Protein AF-F9Q1Y2-F1 (afdb_monomer)

Secondary structure (DSSP, 8-state):
-HHHHHTT-------SSSSTTSSSTTHHHHHHHHHTT----------HHHHHHHHTTS--SS-----SPPSSHHHHHHHHHHHHHHHHTTS-TT------------

Structure (mmCIF, N/CA/C/O backbone):
data_AF-F9Q1Y2-F1
#
_entry.id   AF-F9Q1Y2-F1
#
loop_
_atom_site.group_PDB
_atom_site.id
_atom_site.type_symbol
_atom_site.label_atom_id
_atom_site.label_alt_id
_atom_site.label_comp_id
_atom_site.label_asym_id
_atom_site.label_entity_id
_atom_site.label_seq_id
_atom_site.pdbx_PDB_ins_code
_atom_site.Cartn_x
_atom_site.Cartn_y
_atom_site.Cartn_z
_atom_site.occupancy
_atom_site.B_iso_or_equiv
_atom_site.auth_seq_id
_atom_site.auth_comp_id
_atom_site.auth_asym_id
_atom_site.auth_atom_id
_atom_site.pdbx_PDB_model_num
ATOM 1 N N . MET A 1 1 ? -11.851 16.017 6.663 1.00 85.25 1 MET A N 1
ATOM 2 C CA . MET A 1 1 ? -12.034 14.558 6.833 1.00 85.25 1 MET A CA 1
ATOM 3 C C . MET A 1 1 ? -11.974 14.156 8.302 1.00 85.25 1 MET A C 1
ATOM 5 O O . MET A 1 1 ? -12.949 13.609 8.787 1.00 85.25 1 MET A O 1
ATOM 9 N N . ILE A 1 2 ? -10.910 14.508 9.040 1.00 92.81 2 ILE A N 1
ATOM 10 C CA . ILE A 1 2 ? -10.808 14.242 10.493 1.00 92.81 2 ILE A CA 1
ATOM 11 C C . ILE A 1 2 ? -11.983 14.816 11.298 1.00 92.81 2 ILE A C 1
ATOM 13 O O . ILE A 1 2 ? -12.491 14.153 12.192 1.00 92.81 2 ILE A O 1
ATOM 17 N N . SER A 1 3 ? -12.478 16.007 10.949 1.00 94.62 3 SER A N 1
ATOM 18 C CA . SER A 1 3 ? -13.659 16.606 11.590 1.00 94.62 3 SER A CA 1
ATOM 19 C C . SER A 1 3 ? -14.904 15.710 11.550 1.00 94.62 3 SER A C 1
ATOM 21 O O . SER A 1 3 ? -15.653 15.676 12.517 1.00 94.62 3 SER A O 1
ATOM 23 N N . PHE A 1 4 ? -15.112 14.961 10.463 1.00 94.94 4 PHE A N 1
ATOM 24 C CA . PHE A 1 4 ? -16.235 14.030 10.332 1.00 94.94 4 PHE A CA 1
ATOM 25 C C . PHE A 1 4 ? -16.061 12.808 11.237 1.00 94.94 4 PHE A C 1
ATOM 27 O O . PHE A 1 4 ? -17.008 12.413 11.912 1.00 94.94 4 PHE A O 1
ATOM 34 N N . LEU A 1 5 ? -14.841 12.268 11.319 1.00 94.25 5 LEU A N 1
ATOM 35 C CA . LEU A 1 5 ? -14.517 11.177 12.244 1.00 94.25 5 LEU A CA 1
ATOM 36 C C . LEU A 1 5 ? -14.710 11.615 13.705 1.00 94.25 5 LEU A C 1
ATOM 38 O O . LEU A 1 5 ? -15.326 10.895 14.485 1.00 94.25 5 LEU A O 1
ATOM 42 N N . LYS A 1 6 ? -14.281 12.836 14.059 1.00 93.50 6 LYS A N 1
ATOM 43 C CA . LYS A 1 6 ? -14.512 13.434 15.389 1.00 93.50 6 LYS A CA 1
ATOM 44 C C . LYS A 1 6 ? -15.993 13.674 15.693 1.00 93.50 6 LYS A C 1
ATOM 46 O O . LYS A 1 6 ? -16.394 13.614 16.848 1.00 93.50 6 LYS A O 1
ATOM 51 N N . ALA A 1 7 ? -16.809 13.911 14.669 1.00 95.88 7 ALA A N 1
ATOM 52 C CA . ALA A 1 7 ? -18.262 14.004 14.795 1.00 95.88 7 ALA A CA 1
ATOM 53 C C . ALA A 1 7 ? -18.955 12.626 14.898 1.00 95.88 7 ALA A C 1
ATOM 55 O O . ALA A 1 7 ? -20.182 12.563 14.872 1.00 95.88 7 ALA A O 1
ATOM 56 N N . GLY A 1 8 ? -18.194 11.527 14.995 1.00 93.69 8 GLY A N 1
ATOM 57 C CA . GLY A 1 8 ? -18.714 10.166 15.135 1.00 93.69 8 GLY A CA 1
ATOM 58 C C . GLY A 1 8 ? -19.125 9.502 13.819 1.00 93.69 8 GLY A C 1
ATOM 59 O O . GLY A 1 8 ? -19.753 8.445 13.843 1.00 93.69 8 GLY A O 1
ATOM 60 N N . GLN A 1 9 ? -18.799 10.093 12.665 1.00 96.12 9 GLN A N 1
ATOM 61 C CA . GLN A 1 9 ? -19.101 9.480 11.372 1.00 96.12 9 GLN A CA 1
ATOM 62 C C . GLN A 1 9 ? -18.102 8.370 11.037 1.00 96.12 9 GLN A C 1
ATOM 64 O O . GLN A 1 9 ? -16.905 8.493 11.291 1.00 96.12 9 GLN A O 1
ATOM 69 N N . SER A 1 10 ? -18.585 7.306 10.397 1.00 94.88 10 SER A N 1
ATOM 70 C CA . SER A 1 10 ? -17.736 6.255 9.831 1.00 94.88 10 SER A CA 1
ATOM 71 C C . SER A 1 10 ? -17.351 6.596 8.394 1.00 94.88 10 SER A C 1
ATOM 73 O O . SER A 1 10 ? -18.211 6.930 7.581 1.00 94.88 10 SER A O 1
ATOM 75 N N . ILE A 1 11 ? -16.061 6.491 8.070 1.00 94.12 11 ILE A N 1
ATOM 76 C CA . ILE A 1 11 ? -15.526 6.779 6.734 1.00 94.12 11 ILE A CA 1
ATOM 77 C C . ILE A 1 11 ? -14.787 5.550 6.221 1.00 94.12 11 ILE A C 1
ATOM 79 O O . ILE A 1 11 ? -13.952 4.988 6.926 1.00 94.12 11 ILE A O 1
ATOM 83 N N . ALA A 1 12 ? -15.065 5.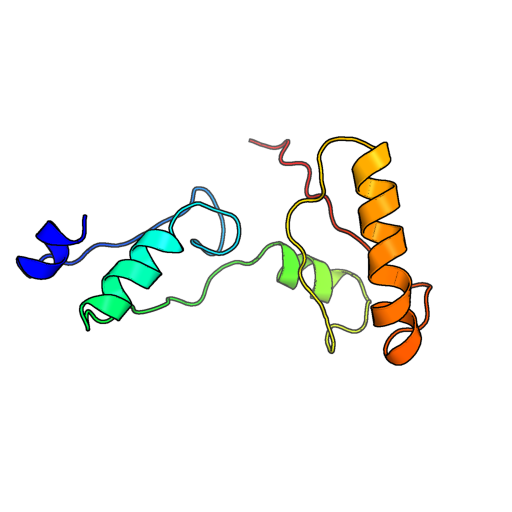172 4.974 1.00 93.69 12 ALA A N 1
ATOM 84 C CA . ALA A 1 12 ? -14.296 4.175 4.244 1.00 93.69 12 ALA A CA 1
ATOM 85 C C . ALA A 1 12 ? -13.376 4.876 3.241 1.00 93.69 12 ALA A C 1
ATOM 87 O O . ALA A 1 12 ? -13.828 5.682 2.428 1.00 93.69 12 ALA A O 1
ATOM 88 N N . GLN A 1 13 ? -12.085 4.559 3.296 1.00 92.00 13 GLN A N 1
ATOM 89 C CA . GLN A 1 13 ? -11.133 4.968 2.274 1.00 92.00 13 GLN A CA 1
ATOM 90 C C . GLN A 1 13 ? -11.006 3.848 1.240 1.00 92.00 13 GLN A C 1
ATOM 92 O O . GLN A 1 13 ? -10.750 2.699 1.595 1.00 92.00 13 GLN A O 1
ATOM 97 N N . VAL A 1 14 ? -11.151 4.197 -0.034 1.00 91.81 14 VAL A N 1
ATOM 98 C CA . VAL A 1 14 ? -10.991 3.277 -1.164 1.00 91.81 14 VAL A CA 1
ATOM 99 C C . VAL A 1 14 ? -9.966 3.841 -2.142 1.00 91.81 14 VAL A C 1
ATOM 101 O O . VAL A 1 14 ? -9.783 5.057 -2.214 1.00 91.81 14 VAL A O 1
ATOM 104 N N . SER A 1 15 ? -9.285 2.963 -2.869 1.00 88.44 15 SER A N 1
ATOM 105 C CA . SER A 1 15 ? -8.496 3.321 -4.047 1.00 88.44 15 SER A CA 1
ATOM 106 C C . SER A 1 15 ? -9.208 2.838 -5.306 1.00 88.44 15 SER A C 1
ATOM 108 O O . SER A 1 15 ? -10.084 1.974 -5.234 1.00 88.44 15 SER A O 1
ATOM 110 N N . ASP A 1 16 ? -8.807 3.364 -6.464 1.00 87.69 16 ASP A N 1
ATOM 111 C CA . ASP A 1 16 ? -9.329 2.905 -7.756 1.00 87.69 16 ASP A CA 1
ATOM 112 C C . ASP A 1 16 ? -9.058 1.405 -7.970 1.00 87.69 16 ASP A C 1
ATOM 114 O O . ASP A 1 16 ? -9.856 0.711 -8.598 1.00 87.69 16 ASP A O 1
ATOM 118 N N . ALA A 1 17 ? -7.952 0.885 -7.418 1.00 84.94 17 ALA A N 1
ATOM 119 C CA . ALA A 1 17 ? -7.675 -0.545 -7.381 1.00 84.94 17 ALA A CA 1
ATOM 120 C C . ALA A 1 17 ? -6.763 -0.955 -6.212 1.00 84.94 17 ALA A C 1
ATOM 122 O O . ALA A 1 17 ? -5.786 -0.284 -5.881 1.00 84.94 17 ALA A O 1
ATOM 123 N N . GLY A 1 18 ? -7.019 -2.145 -5.666 1.00 87.00 18 GLY A N 1
ATOM 124 C CA . GLY A 1 18 ? -6.122 -2.823 -4.730 1.00 87.00 18 GLY A CA 1
ATOM 125 C C . GLY A 1 18 ? -6.226 -2.346 -3.280 1.00 87.00 18 GLY A C 1
ATOM 126 O O . GLY A 1 18 ? -7.314 -2.063 -2.785 1.00 87.00 18 GLY A O 1
ATOM 127 N N . LEU A 1 19 ? -5.087 -2.338 -2.581 1.00 87.75 19 LEU A N 1
ATOM 128 C CA . LEU A 1 19 ? -4.982 -1.922 -1.182 1.00 87.75 19 LEU A CA 1
ATOM 129 C C . LEU A 1 19 ? -4.675 -0.417 -1.088 1.00 87.75 19 LEU A C 1
ATOM 131 O O . LEU A 1 19 ? -3.584 -0.006 -1.503 1.00 87.75 19 LEU A O 1
ATOM 135 N N . PRO A 1 20 ? -5.580 0.395 -0.510 1.00 86.94 20 PRO A N 1
ATOM 136 C CA . PRO A 1 20 ? -5.386 1.836 -0.399 1.00 86.94 20 PRO A CA 1
ATOM 137 C C . PRO A 1 20 ? -4.220 2.192 0.537 1.00 86.94 20 PRO A C 1
ATOM 139 O O . PRO A 1 20 ? -3.766 1.381 1.346 1.00 86.94 20 PRO A O 1
ATOM 142 N N . SER A 1 21 ? -3.744 3.437 0.445 1.00 84.75 21 SER A N 1
ATOM 143 C CA . SER A 1 21 ? -2.709 4.027 1.320 1.00 84.75 21 SER A CA 1
ATOM 144 C C . SER A 1 21 ? -1.285 3.471 1.196 1.00 84.75 21 SER A C 1
ATOM 146 O O . SER A 1 21 ? -0.406 3.918 1.932 1.00 84.75 21 SER A O 1
ATOM 148 N N . ILE A 1 22 ? -1.023 2.539 0.2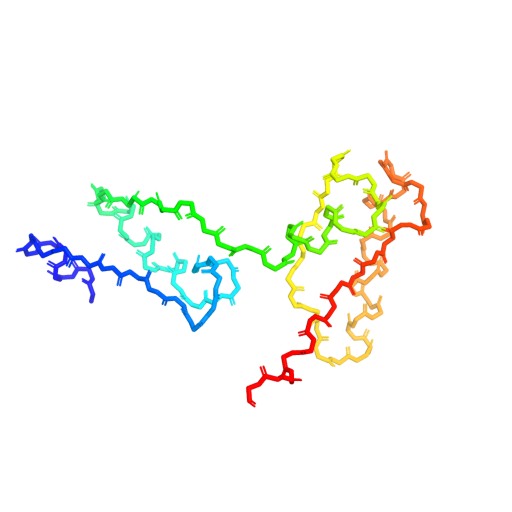71 1.00 83.88 22 ILE A N 1
ATOM 149 C CA . ILE A 1 22 ? 0.339 2.055 -0.021 1.00 83.88 22 ILE A CA 1
ATOM 150 C C . ILE A 1 22 ? 0.996 2.865 -1.140 1.00 83.88 22 ILE A C 1
ATOM 152 O O . ILE A 1 22 ? 2.102 3.373 -0.985 1.00 83.88 22 ILE A O 1
ATOM 156 N N . SER A 1 23 ? 0.341 2.934 -2.297 1.00 82.75 23 SER A N 1
ATOM 157 C CA . SER A 1 23 ? 0.812 3.693 -3.468 1.00 82.75 23 SER A CA 1
ATOM 158 C C . SER A 1 23 ? -0.117 4.847 -3.837 1.00 82.75 23 SER A C 1
ATOM 160 O O . SER A 1 23 ? 0.294 5.762 -4.544 1.00 82.75 23 SER A O 1
ATOM 162 N N . ASP A 1 24 ? -1.336 4.810 -3.309 1.00 82.56 24 ASP A N 1
ATOM 163 C CA . ASP A 1 24 ? -2.365 5.823 -3.480 1.00 82.56 24 ASP A CA 1
ATOM 164 C C . ASP A 1 24 ?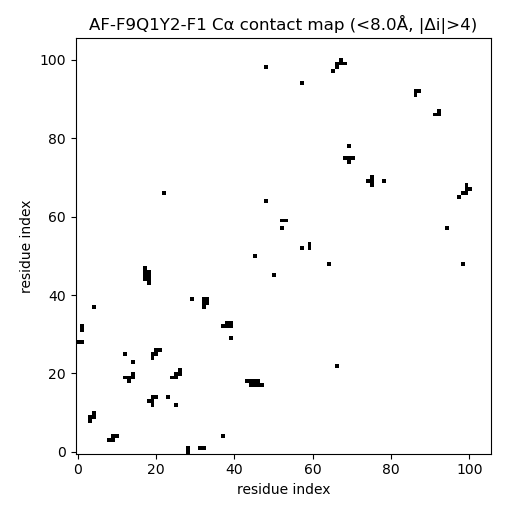 -2.346 6.814 -2.307 1.00 82.56 24 ASP A C 1
ATOM 166 O O . ASP A 1 24 ? -1.892 6.469 -1.206 1.00 82.56 24 ASP A O 1
ATOM 170 N N . PRO A 1 25 ? -2.853 8.044 -2.499 1.00 80.75 25 PRO A N 1
ATOM 171 C CA . PRO A 1 25 ? -3.014 8.994 -1.407 1.00 80.75 25 PRO A CA 1
ATOM 172 C C . PRO A 1 25 ? -3.904 8.421 -0.294 1.00 80.75 25 PRO A C 1
ATOM 174 O O . PRO A 1 25 ? -4.873 7.706 -0.544 1.00 80.75 25 PRO A O 1
ATOM 177 N N . GLY A 1 26 ? -3.582 8.773 0.951 1.00 87.81 26 GLY A N 1
ATOM 178 C CA . GLY A 1 26 ? -4.370 8.390 2.127 1.00 87.81 26 GLY A CA 1
ATOM 179 C C . GLY A 1 26 ? -3.558 8.006 3.354 1.00 87.81 26 GLY A C 1
ATOM 180 O O . GLY A 1 26 ? -4.094 8.030 4.460 1.00 87.81 26 GLY A O 1
ATOM 181 N N . HIS A 1 27 ? -2.254 7.774 3.191 1.00 91.81 27 HIS A N 1
ATOM 182 C CA . HIS A 1 27 ? -1.342 7.619 4.324 1.00 91.81 27 HIS A CA 1
ATOM 183 C C . HIS A 1 27 ? -1.451 8.791 5.315 1.00 91.81 27 HIS A C 1
ATOM 185 O O . HIS A 1 27 ? -1.537 8.570 6.519 1.00 91.81 27 HIS A O 1
ATOM 191 N N . ASP A 1 28 ? -1.550 10.025 4.812 1.00 92.56 28 ASP A N 1
ATOM 192 C CA . ASP A 1 28 ? -1.684 11.220 5.654 1.00 92.56 28 ASP A CA 1
ATOM 193 C C . ASP A 1 28 ? -2.987 11.231 6.466 1.00 92.56 28 ASP A C 1
ATOM 195 O O . ASP A 1 28 ? -2.995 11.675 7.612 1.00 92.56 28 ASP A O 1
ATOM 199 N N . LEU A 1 29 ? -4.087 10.703 5.911 1.00 92.81 29 LEU A N 1
ATOM 200 C CA . LEU A 1 29 ? -5.356 10.580 6.634 1.00 92.81 29 LEU A CA 1
ATOM 201 C C . LEU A 1 29 ? -5.254 9.539 7.750 1.00 92.81 29 LEU A C 1
ATOM 203 O O . LEU A 1 29 ? -5.708 9.796 8.862 1.00 92.81 29 LEU A O 1
ATOM 207 N N . VAL A 1 30 ? -4.645 8.386 7.459 1.00 94.56 30 VAL A N 1
ATOM 208 C CA . VAL A 1 30 ? -4.387 7.339 8.458 1.00 94.56 30 VAL A CA 1
ATOM 209 C C . VAL A 1 30 ? -3.519 7.890 9.586 1.00 94.56 30 VAL A C 1
ATOM 211 O O . VAL A 1 30 ? -3.850 7.711 10.755 1.00 94.56 30 VAL A O 1
ATOM 214 N N . LYS A 1 31 ? -2.447 8.613 9.246 1.00 95.19 31 LYS A N 1
ATOM 215 C CA . LYS A 1 31 ? -1.555 9.236 10.224 1.00 95.19 31 LYS A CA 1
ATOM 216 C C . LYS A 1 31 ? -2.298 10.236 11.111 1.00 95.19 31 LYS A C 1
ATOM 218 O O . LYS A 1 31 ? -2.219 10.130 12.329 1.00 95.19 31 LYS A O 1
ATOM 223 N N . ALA A 1 32 ? -3.062 11.146 10.510 1.00 94.94 32 ALA A N 1
ATOM 224 C CA . ALA A 1 32 ? -3.839 12.135 11.252 1.00 94.94 32 ALA A CA 1
ATOM 225 C C . ALA A 1 32 ? -4.925 11.494 12.138 1.00 94.94 32 ALA A C 1
ATOM 227 O O . ALA A 1 32 ? -5.216 12.005 13.211 1.00 94.94 32 ALA A O 1
ATOM 228 N N . ALA A 1 33 ? -5.521 10.371 11.721 1.00 95.38 33 ALA A N 1
ATOM 229 C CA . ALA A 1 33 ? -6.475 9.634 12.549 1.00 95.38 33 ALA A CA 1
ATOM 230 C C . ALA A 1 33 ? -5.791 8.996 13.770 1.00 95.38 33 ALA A C 1
ATOM 232 O O . ALA A 1 33 ? -6.313 9.094 14.876 1.00 95.38 33 ALA A O 1
ATOM 233 N N . ILE A 1 34 ? -4.603 8.412 13.583 1.00 95.75 34 ILE A N 1
ATOM 234 C CA . ILE A 1 34 ? -3.803 7.829 14.672 1.00 95.75 34 ILE A CA 1
ATOM 235 C C . ILE A 1 34 ? -3.357 8.903 15.674 1.00 95.75 34 ILE A C 1
ATOM 237 O O . ILE A 1 34 ? -3.436 8.669 16.876 1.00 95.75 34 ILE A O 1
ATOM 241 N N . GLU A 1 35 ? -2.915 10.072 15.197 1.00 96.88 35 GLU A N 1
ATOM 242 C CA . GLU A 1 35 ? -2.517 11.210 16.049 1.00 96.88 35 GLU A CA 1
ATOM 243 C C . GLU A 1 35 ? -3.666 11.720 16.936 1.00 96.88 35 GLU A C 1
ATOM 245 O O . GLU A 1 35 ? -3.423 12.283 17.997 1.00 96.88 35 GLU A O 1
ATOM 250 N N . GLU A 1 36 ? -4.910 11.491 16.520 1.00 95.94 36 GLU A N 1
ATOM 251 C CA . GLU A 1 36 ? -6.134 11.886 17.225 1.00 95.94 36 GLU A CA 1
ATOM 252 C C . GLU A 1 36 ? -6.783 10.715 17.985 1.00 95.94 36 GLU A C 1
ATOM 254 O O . GLU A 1 36 ? -7.944 10.805 18.385 1.00 95.94 36 GLU A O 1
ATOM 259 N N . GLU A 1 37 ? -6.059 9.600 18.145 1.00 96.12 37 GLU A N 1
ATOM 260 C CA . GLU A 1 37 ? -6.515 8.376 18.822 1.00 96.12 37 GLU A CA 1
ATOM 261 C C . GLU A 1 37 ? -7.795 7.762 18.211 1.00 96.12 37 GLU A C 1
ATOM 263 O O . GLU A 1 37 ? -8.551 7.039 18.864 1.00 96.12 37 GLU A O 1
ATOM 268 N N . ILE A 1 38 ? -8.038 8.014 16.922 1.00 96.19 38 ILE A N 1
ATOM 269 C CA . ILE A 1 38 ? -9.173 7.468 16.176 1.00 96.19 38 ILE A CA 1
ATOM 270 C C . ILE A 1 38 ? -8.790 6.100 15.607 1.00 96.19 38 ILE A C 1
ATOM 272 O O . ILE A 1 38 ? -7.769 5.943 14.934 1.00 96.19 38 ILE A O 1
ATOM 276 N N . ALA A 1 39 ? -9.643 5.100 15.835 1.00 94.88 39 ALA A N 1
ATOM 277 C CA . ALA A 1 39 ? -9.420 3.747 15.341 1.00 94.88 39 ALA A CA 1
ATOM 278 C C . ALA A 1 39 ? -9.383 3.697 13.802 1.00 94.88 39 ALA A C 1
ATOM 280 O O . ALA A 1 39 ? -10.322 4.118 13.124 1.00 94.88 39 ALA A O 1
ATOM 281 N N . VAL A 1 40 ? -8.318 3.106 13.258 1.00 95.19 40 VAL A N 1
ATOM 282 C CA . VAL A 1 40 ? -8.181 2.789 11.832 1.00 95.19 40 VAL A CA 1
ATOM 283 C C . VAL A 1 40 ? -8.215 1.274 11.675 1.00 95.19 40 VAL A C 1
ATOM 285 O O . VAL A 1 40 ? -7.358 0.567 12.202 1.00 95.19 40 VAL A O 1
ATOM 288 N N . VAL A 1 41 ? -9.208 0.769 10.944 1.00 94.94 41 VAL A N 1
ATOM 289 C CA . VAL A 1 41 ? -9.390 -0.668 10.704 1.00 94.94 41 VAL A CA 1
ATOM 290 C C . VAL A 1 41 ? -9.035 -0.985 9.257 1.00 94.94 41 VAL A C 1
ATOM 292 O O . VAL A 1 41 ? -9.549 -0.358 8.334 1.00 94.94 41 VAL A O 1
ATOM 295 N N . THR A 1 42 ? -8.155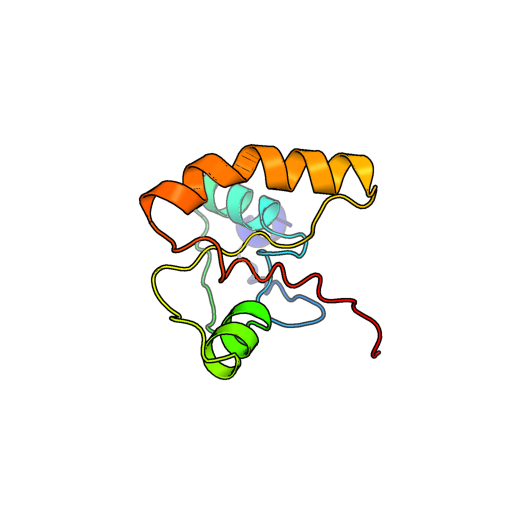 -1.967 9.061 1.00 93.06 42 THR A N 1
ATOM 296 C CA . THR A 1 42 ? -7.787 -2.463 7.729 1.00 93.06 42 THR A CA 1
ATOM 297 C C . THR A 1 42 ? -8.641 -3.664 7.336 1.00 93.06 42 THR A C 1
ATOM 299 O O . THR A 1 42 ? -8.938 -4.524 8.167 1.00 93.06 42 THR A O 1
ATOM 302 N N . VAL A 1 43 ? -9.008 -3.737 6.057 1.00 91.56 43 VAL A N 1
ATOM 303 C CA . VAL A 1 43 ? -9.677 -4.895 5.457 1.00 91.56 43 VAL A CA 1
ATOM 304 C C . VAL A 1 43 ? -8.680 -5.572 4.511 1.00 91.56 43 VAL A C 1
ATOM 306 O O . VAL A 1 43 ? -8.154 -4.899 3.621 1.00 91.56 43 VAL A O 1
ATOM 309 N N . PRO A 1 44 ? -8.387 -6.878 4.676 1.00 89.31 44 PRO A N 1
ATOM 310 C CA . PRO A 1 44 ? -7.538 -7.609 3.740 1.00 89.31 44 PRO A CA 1
ATOM 311 C C . PRO A 1 44 ? -8.078 -7.504 2.311 1.00 89.31 44 PRO A C 1
ATOM 313 O O . PRO A 1 44 ? -9.280 -7.631 2.084 1.00 89.31 44 PRO A O 1
ATOM 316 N N . GLY A 1 45 ? -7.192 -7.290 1.343 1.00 87.75 45 GLY A N 1
ATOM 317 C CA . GLY A 1 45 ? -7.591 -6.986 -0.027 1.00 87.75 45 GLY A CA 1
ATOM 318 C C . GLY A 1 45 ? -6.513 -7.295 -1.056 1.00 87.75 45 GLY A C 1
ATOM 319 O O . GLY A 1 45 ? -5.421 -7.769 -0.734 1.00 87.75 45 GLY A O 1
ATOM 320 N N . ALA A 1 46 ? -6.843 -7.035 -2.3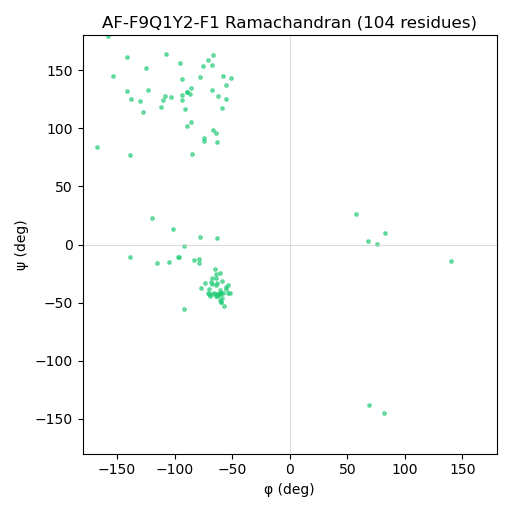20 1.00 90.00 46 ALA A N 1
ATOM 321 C CA . ALA A 1 46 ? -5.986 -7.364 -3.448 1.00 90.00 46 ALA A CA 1
ATOM 322 C C . ALA A 1 46 ? -4.705 -6.513 -3.463 1.00 90.00 46 ALA A C 1
ATOM 324 O O . ALA A 1 46 ? -4.746 -5.290 -3.365 1.00 90.00 46 ALA A O 1
ATOM 325 N N . SER A 1 47 ? -3.558 -7.163 -3.663 1.00 91.50 47 SER A N 1
ATOM 326 C CA . SER A 1 47 ? -2.269 -6.497 -3.863 1.00 91.50 47 SER A CA 1
ATOM 327 C C . SER A 1 47 ? -1.614 -7.010 -5.136 1.00 91.50 47 SER A C 1
ATOM 329 O O . SER A 1 47 ? -1.228 -8.180 -5.215 1.00 91.50 47 SER A O 1
ATOM 331 N N . ALA A 1 48 ? -1.468 -6.130 -6.130 1.00 89.94 48 ALA A N 1
ATOM 332 C CA . ALA A 1 48 ? -0.846 -6.477 -7.406 1.00 89.94 48 ALA A CA 1
ATOM 333 C C . ALA A 1 48 ? 0.611 -6.936 -7.221 1.00 89.94 48 ALA A C 1
ATOM 335 O O . ALA A 1 48 ? 1.017 -7.940 -7.797 1.00 89.94 48 ALA A O 1
ATOM 336 N N . GLY A 1 49 ? 1.377 -6.252 -6.361 1.00 90.25 49 GLY A N 1
ATOM 337 C CA . GLY A 1 49 ? 2.782 -6.582 -6.105 1.00 90.25 49 GLY A CA 1
ATOM 338 C C . GLY A 1 49 ? 2.971 -7.963 -5.474 1.00 90.25 49 GLY A C 1
ATOM 339 O O . GLY A 1 49 ? 3.819 -8.731 -5.921 1.00 90.25 49 GLY A O 1
ATOM 340 N N . ILE A 1 50 ? 2.151 -8.307 -4.476 1.00 91.69 50 ILE A N 1
ATOM 341 C CA . ILE A 1 50 ? 2.218 -9.623 -3.822 1.00 91.69 50 ILE A CA 1
ATOM 342 C C . ILE A 1 50 ? 1.730 -10.725 -4.762 1.00 91.69 50 ILE A C 1
ATOM 344 O O . ILE A 1 50 ? 2.384 -11.760 -4.870 1.00 91.69 50 ILE A O 1
ATOM 348 N N . SER A 1 51 ? 0.633 -10.485 -5.486 1.00 93.69 51 SER A N 1
ATOM 349 C CA . SER A 1 51 ? 0.091 -11.447 -6.457 1.00 93.69 51 SER A CA 1
ATOM 350 C C . SER A 1 51 ? 1.103 -11.757 -7.565 1.00 93.69 51 SER A C 1
ATOM 352 O O . SER A 1 51 ? 1.306 -12.918 -7.914 1.00 93.69 51 SER A O 1
ATOM 354 N N . ALA A 1 52 ? 1.800 -10.736 -8.075 1.00 92.44 52 ALA A N 1
ATOM 355 C CA . ALA A 1 52 ? 2.865 -10.918 -9.057 1.00 92.44 52 ALA A CA 1
ATOM 356 C C . ALA A 1 52 ? 4.0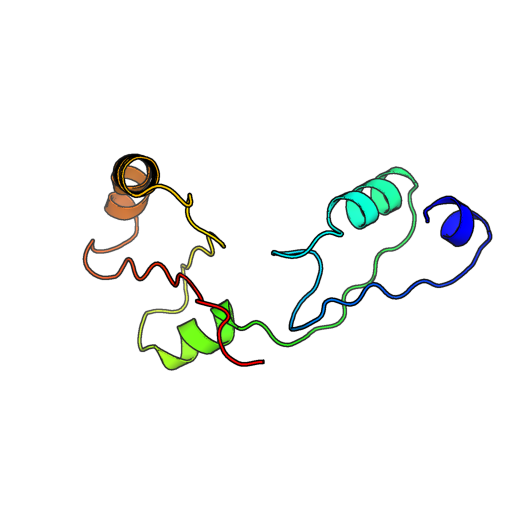63 -11.684 -8.474 1.00 92.44 52 ALA A C 1
ATOM 358 O O . ALA A 1 52 ? 4.593 -12.577 -9.130 1.00 92.44 52 ALA A O 1
ATOM 359 N N . LEU A 1 53 ? 4.475 -11.380 -7.237 1.00 91.06 53 LEU A N 1
ATOM 360 C CA . LEU A 1 53 ? 5.598 -12.055 -6.584 1.00 91.06 53 LEU A CA 1
ATOM 361 C C . 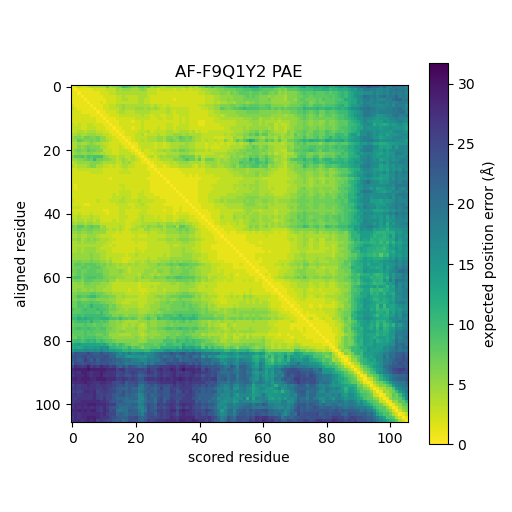LEU A 1 53 ? 5.358 -13.562 -6.447 1.00 91.06 53 LEU A C 1
ATOM 363 O O . LEU A 1 53 ? 6.215 -14.344 -6.856 1.00 91.06 53 LEU A O 1
ATOM 367 N N . ILE A 1 54 ? 4.197 -13.979 -5.939 1.00 93.62 54 ILE A N 1
ATOM 368 C CA . ILE A 1 54 ? 3.899 -15.409 -5.755 1.00 93.62 54 ILE A CA 1
ATOM 369 C C . ILE A 1 54 ? 3.765 -16.158 -7.089 1.00 93.62 54 ILE A C 1
ATOM 371 O O . ILE A 1 54 ? 4.090 -17.339 -7.158 1.00 93.62 54 ILE A O 1
ATOM 375 N N . ALA A 1 55 ? 3.344 -15.471 -8.155 1.00 94.06 55 ALA A N 1
ATOM 376 C CA . ALA A 1 55 ? 3.245 -16.040 -9.497 1.00 94.06 55 ALA A CA 1
ATOM 377 C C . ALA A 1 55 ? 4.582 -16.033 -10.268 1.00 94.06 55 ALA A C 1
ATOM 379 O O . ALA A 1 55 ? 4.700 -16.695 -11.295 1.00 94.06 55 ALA A O 1
ATOM 380 N N . SER A 1 56 ? 5.592 -15.292 -9.798 1.00 93.56 56 SER A N 1
ATOM 381 C CA . SER A 1 56 ? 6.848 -15.072 -10.534 1.00 93.56 56 SER A CA 1
ATOM 382 C C . SER A 1 56 ? 7.852 -16.228 -10.472 1.00 93.56 56 SER A C 1
ATOM 384 O O . SER A 1 56 ? 8.816 -16.235 -11.233 1.00 93.56 56 SER A O 1
ATOM 386 N N . GLY A 1 57 ? 7.680 -17.170 -9.539 1.00 89.44 57 GLY A N 1
ATOM 387 C CA . GLY A 1 57 ? 8.672 -18.214 -9.249 1.00 89.44 57 GLY A CA 1
ATOM 388 C C . GLY A 1 57 ? 9.889 -17.737 -8.440 1.00 89.44 57 GLY A C 1
ATOM 389 O O . GLY A 1 57 ? 10.769 -18.541 -8.137 1.00 89.44 57 GLY A O 1
ATOM 390 N N . LEU A 1 58 ? 9.952 -16.454 -8.058 1.00 88.56 58 LEU A N 1
ATOM 391 C CA . LEU A 1 58 ? 10.960 -15.936 -7.131 1.00 88.56 58 LEU A CA 1
ATOM 392 C C . LEU A 1 58 ? 10.643 -16.359 -5.691 1.00 88.56 58 LEU A C 1
ATOM 394 O O . LEU A 1 58 ? 9.481 -16.533 -5.326 1.00 88.56 58 LEU A O 1
ATOM 398 N N . ALA A 1 59 ? 11.673 -16.449 -4.844 1.00 90.06 59 ALA A N 1
ATOM 399 C CA . ALA A 1 59 ? 11.479 -16.634 -3.409 1.00 90.06 59 ALA A CA 1
ATOM 400 C C . ALA A 1 59 ? 10.646 -15.462 -2.847 1.00 90.06 59 ALA A C 1
ATOM 402 O O . ALA A 1 59 ? 11.100 -14.316 -2.905 1.00 90.06 59 ALA A O 1
ATOM 403 N N . PRO A 1 60 ? 9.442 -15.711 -2.298 1.00 87.62 60 PRO A N 1
ATOM 404 C CA . PRO A 1 60 ? 8.554 -14.637 -1.870 1.00 87.62 60 PRO A CA 1
ATOM 405 C C . PRO A 1 60 ? 8.968 -14.037 -0.523 1.00 87.62 60 PRO A C 1
ATOM 407 O O . PRO A 1 60 ? 8.440 -13.004 -0.122 1.00 87.62 60 PRO A O 1
ATOM 410 N N . GLN A 1 61 ? 9.880 -14.679 0.211 1.00 89.19 61 GLN A N 1
ATOM 411 C CA . GLN A 1 61 ? 10.393 -14.190 1.485 1.00 89.19 61 GLN A CA 1
ATOM 412 C C . GLN A 1 61 ? 11.898 -14.489 1.607 1.00 89.19 61 GLN A C 1
ATOM 414 O O . GLN A 1 61 ? 12.298 -15.628 1.363 1.00 89.19 61 GLN A O 1
ATOM 419 N N . PRO A 1 62 ? 12.735 -13.507 2.002 1.00 87.56 62 PRO A N 1
ATOM 420 C CA . PRO A 1 62 ? 12.381 -12.099 2.207 1.00 87.56 62 PRO A CA 1
ATOM 421 C C . PRO A 1 62 ? 12.017 -11.398 0.884 1.00 87.56 62 PRO A C 1
ATOM 423 O O . PRO A 1 62 ? 12.482 -11.796 -0.169 1.00 87.56 62 PRO A O 1
ATOM 426 N N . HIS A 1 63 ? 11.213 -10.336 0.905 1.00 87.00 63 HIS A N 1
ATOM 427 C CA . HIS A 1 63 ? 11.021 -9.482 -0.275 1.00 87.00 63 HIS A CA 1
ATOM 428 C C . HIS A 1 63 ? 10.930 -8.015 0.136 1.00 87.00 63 HIS A C 1
ATOM 430 O O . HIS A 1 63 ? 10.687 -7.699 1.301 1.00 87.00 63 HIS A O 1
ATOM 436 N N . ILE A 1 64 ? 11.143 -7.114 -0.824 1.00 88.44 64 ILE A N 1
ATOM 437 C CA . ILE A 1 64 ? 11.047 -5.668 -0.618 1.00 88.44 64 ILE A CA 1
ATOM 438 C C . ILE A 1 64 ? 10.158 -5.086 -1.714 1.00 88.44 64 ILE A C 1
ATOM 440 O O . ILE A 1 64 ? 10.444 -5.245 -2.899 1.00 88.44 64 ILE A O 1
ATOM 444 N N . PHE A 1 65 ? 9.098 -4.388 -1.313 1.00 88.56 65 PHE A N 1
ATOM 445 C CA . PHE A 1 65 ? 8.264 -3.602 -2.214 1.00 88.56 65 PHE A CA 1
ATOM 446 C C . PHE A 1 65 ? 8.763 -2.152 -2.247 1.00 88.56 65 PHE A C 1
ATOM 448 O O . PHE A 1 65 ? 8.876 -1.513 -1.204 1.00 88.56 65 PHE A O 1
ATOM 455 N N . TYR A 1 66 ? 9.070 -1.637 -3.440 1.00 87.44 66 TYR A N 1
ATOM 456 C CA . TYR A 1 66 ? 9.572 -0.266 -3.628 1.00 87.44 66 TYR A CA 1
ATOM 457 C C . TYR A 1 66 ? 8.538 0.711 -4.203 1.00 87.44 66 TYR A C 1
ATOM 459 O O . TYR A 1 66 ? 8.763 1.916 -4.151 1.00 87.44 66 TYR A O 1
ATOM 467 N N . GLY A 1 67 ? 7.428 0.220 -4.760 1.00 86.69 67 GLY A N 1
ATOM 468 C CA . GLY A 1 67 ? 6.474 1.057 -5.486 1.00 86.69 67 GLY A CA 1
ATOM 469 C C . GLY A 1 67 ? 7.044 1.583 -6.806 1.00 86.69 67 GLY A C 1
ATOM 470 O O . GLY A 1 67 ? 7.700 0.854 -7.553 1.00 86.69 67 GLY A O 1
ATOM 471 N N . PHE A 1 68 ? 6.778 2.852 -7.112 1.00 86.12 68 PHE A N 1
ATOM 472 C CA . PHE A 1 68 ? 7.147 3.458 -8.390 1.00 86.12 68 PHE A CA 1
ATOM 473 C C . PHE A 1 68 ? 8.577 4.000 -8.400 1.00 86.12 68 PHE A C 1
ATOM 475 O O . PHE A 1 68 ? 9.009 4.730 -7.510 1.00 86.12 68 PHE A O 1
ATOM 482 N N . LEU A 1 69 ? 9.302 3.698 -9.475 1.00 89.12 69 LEU A N 1
ATOM 483 C CA . LEU A 1 69 ? 10.620 4.269 -9.727 1.00 89.12 69 LEU A CA 1
ATOM 484 C C . LEU A 1 69 ? 10.557 5.760 -10.096 1.00 89.12 69 LEU A C 1
ATOM 486 O O . LEU A 1 69 ? 9.552 6.219 -10.650 1.00 89.12 69 LEU A O 1
ATOM 490 N N . PRO A 1 70 ? 11.672 6.502 -9.920 1.00 91.00 70 PRO A N 1
ATOM 491 C CA . PRO A 1 70 ? 11.822 7.830 -10.503 1.00 91.00 70 PRO A CA 1
ATOM 492 C C . PRO A 1 70 ? 11.511 7.826 -12.005 1.00 91.00 70 PRO A C 1
ATOM 494 O O . PRO A 1 70 ? 11.865 6.894 -12.726 1.00 91.00 70 PRO A O 1
ATOM 497 N N . ARG A 1 71 ? 10.880 8.892 -12.508 1.00 91.19 71 ARG A N 1
ATOM 498 C CA . ARG A 1 71 ? 10.474 8.973 -13.925 1.00 91.19 71 ARG A CA 1
ATOM 499 C C . ARG A 1 71 ? 11.656 9.078 -14.893 1.00 91.19 71 ARG A C 1
ATOM 501 O O . ARG A 1 71 ? 11.564 8.608 -16.020 1.00 91.19 71 ARG A O 1
ATOM 508 N N . LYS A 1 72 ? 12.755 9.719 -14.479 1.00 94.00 72 LYS A N 1
ATOM 509 C CA . LYS A 1 72 ? 13.914 9.990 -15.345 1.00 94.00 72 LYS A CA 1
ATOM 510 C C . LYS A 1 72 ? 14.914 8.836 -15.292 1.00 94.00 72 LYS A C 1
ATOM 512 O O . LYS A 1 72 ? 15.347 8.454 -14.209 1.00 94.00 72 LYS A O 1
ATOM 517 N N . SER A 1 73 ? 15.366 8.365 -16.452 1.00 89.81 73 SER A N 1
ATOM 518 C CA . SER A 1 73 ? 16.332 7.259 -16.580 1.00 89.81 73 SER A CA 1
ATOM 519 C C . SER A 1 73 ? 17.619 7.471 -15.768 1.00 89.81 73 SER A C 1
ATOM 521 O O . SER A 1 73 ? 18.077 6.562 -15.079 1.00 89.81 73 SER A O 1
ATOM 523 N N . GLY A 1 74 ? 18.170 8.691 -15.764 1.00 93.00 74 GLY A N 1
ATOM 524 C CA . GLY A 1 74 ? 19.347 9.026 -14.953 1.00 93.00 74 GLY A CA 1
ATOM 525 C C . GLY A 1 74 ? 19.114 8.840 -13.448 1.00 93.00 74 GLY A C 1
ATOM 526 O O . GLY A 1 74 ? 19.972 8.306 -12.749 1.00 93.00 74 GLY A O 1
ATOM 527 N N . GLN A 1 75 ? 17.922 9.200 -12.959 1.00 91.69 75 GLN A N 1
ATOM 528 C 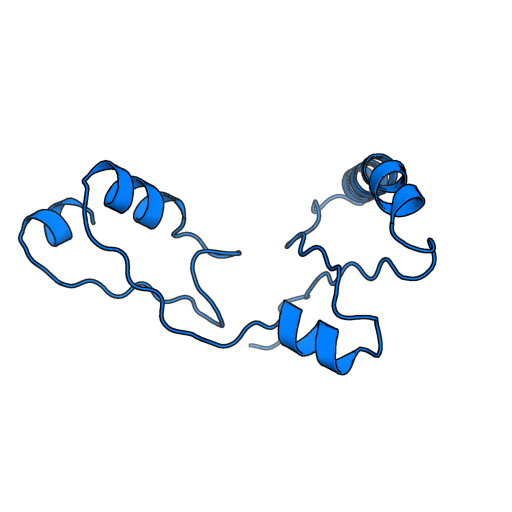CA . GLN A 1 75 ? 17.537 9.025 -11.555 1.00 91.69 75 GLN A CA 1
ATOM 529 C C . GLN A 1 75 ? 17.246 7.558 -11.221 1.00 91.69 75 GLN A C 1
ATOM 531 O O . GLN A 1 75 ? 17.553 7.116 -10.119 1.00 91.69 75 GLN A O 1
ATOM 536 N N . GLN A 1 76 ? 16.709 6.782 -12.167 1.00 91.31 76 GLN A N 1
ATOM 537 C CA . GLN A 1 76 ? 16.536 5.335 -11.995 1.00 91.31 76 GLN A CA 1
ATOM 538 C C . GLN A 1 76 ? 17.882 4.632 -11.828 1.00 91.31 76 GLN A C 1
ATOM 540 O O . GLN A 1 76 ? 18.041 3.810 -10.929 1.00 91.31 76 GLN A O 1
ATOM 545 N N . LYS A 1 77 ? 18.879 4.989 -12.647 1.00 90.19 77 LYS A N 1
ATOM 546 C CA . LYS A 1 77 ? 20.225 4.416 -12.535 1.00 90.19 77 LYS A CA 1
ATOM 547 C C . LYS A 1 77 ? 20.846 4.714 -11.169 1.00 90.19 77 LYS A C 1
ATOM 549 O O . LYS A 1 77 ? 21.300 3.792 -10.499 1.00 90.19 77 LYS A O 1
ATOM 554 N N . GLN A 1 78 ? 20.773 5.969 -10.722 1.00 90.25 78 GLN A N 1
ATOM 555 C CA . GLN A 1 78 ? 21.230 6.371 -9.386 1.00 90.25 78 GLN A CA 1
ATOM 556 C C . GLN A 1 78 ? 20.482 5.632 -8.270 1.00 90.25 78 GLN A C 1
ATOM 558 O O . GLN A 1 78 ? 21.101 5.169 -7.311 1.00 90.25 78 GLN A O 1
ATOM 563 N N . PHE A 1 79 ? 19.162 5.476 -8.407 1.00 89.06 79 PHE A N 1
ATOM 564 C CA . PHE A 1 79 ? 18.350 4.703 -7.475 1.00 89.06 79 PHE A CA 1
ATOM 565 C C . PHE A 1 79 ? 18.872 3.268 -7.367 1.00 89.06 79 PHE A C 1
ATOM 567 O O . PHE A 1 79 ? 19.195 2.831 -6.265 1.00 89.06 79 PHE A O 1
ATOM 574 N N . PHE A 1 80 ? 19.049 2.561 -8.485 1.00 88.12 80 PHE A N 1
ATOM 575 C CA . PHE A 1 80 ? 19.568 1.192 -8.464 1.00 88.12 80 PHE A CA 1
ATOM 576 C C . PHE A 1 80 ? 20.977 1.101 -7.899 1.00 88.12 80 PHE A C 1
ATOM 578 O O . PHE A 1 80 ? 21.239 0.232 -7.067 1.00 88.12 80 PHE A O 1
ATOM 585 N N . ASP A 1 81 ? 21.863 2.012 -8.294 1.00 89.06 81 ASP A N 1
ATOM 586 C CA . ASP A 1 81 ? 23.234 2.051 -7.792 1.00 89.06 81 ASP A CA 1
ATOM 587 C C . ASP A 1 81 ? 23.266 2.196 -6.265 1.00 89.06 81 ASP A C 1
ATOM 589 O O . ASP A 1 81 ? 23.980 1.445 -5.598 1.00 89.06 81 ASP A O 1
ATOM 593 N N . SER A 1 82 ? 22.407 3.051 -5.695 1.00 86.12 82 SER A N 1
ATOM 594 C CA . SER A 1 82 ? 22.291 3.230 -4.240 1.00 86.12 82 SER A CA 1
ATOM 595 C C . SER A 1 82 ? 21.810 1.977 -3.492 1.00 86.12 82 SER A C 1
ATOM 597 O O . SER A 1 82 ? 22.096 1.814 -2.305 1.00 86.12 82 SER A O 1
ATOM 599 N N . LYS A 1 83 ? 21.076 1.078 -4.162 1.00 83.50 83 LYS A N 1
ATOM 600 C CA . LYS A 1 83 ? 20.477 -0.117 -3.542 1.00 83.50 83 LYS A CA 1
ATOM 601 C C . LYS A 1 83 ? 21.306 -1.387 -3.729 1.00 83.50 83 LYS A C 1
ATOM 603 O O . LYS A 1 83 ? 21.060 -2.365 -3.024 1.00 83.50 83 LYS A O 1
ATOM 608 N N . LYS A 1 84 ? 22.336 -1.377 -4.583 1.00 73.06 84 LYS A N 1
ATOM 609 C CA . LYS A 1 84 ? 23.240 -2.527 -4.806 1.00 73.06 84 LYS A CA 1
ATOM 610 C C . LYS A 1 84 ? 23.855 -3.074 -3.512 1.00 73.06 84 LYS A C 1
ATOM 612 O O . LYS A 1 84 ? 24.022 -4.283 -3.388 1.00 73.06 84 LYS A O 1
ATOM 617 N N . THR A 1 85 ? 24.158 -2.217 -2.539 1.00 59.81 85 THR A N 1
ATOM 618 C CA . THR A 1 85 ? 24.768 -2.624 -1.259 1.00 59.81 85 THR A CA 1
ATOM 619 C C . THR A 1 85 ? 23.801 -3.404 -0.364 1.00 59.81 85 THR A C 1
ATOM 621 O O . THR A 1 85 ? 24.196 -4.393 0.243 1.00 59.81 85 THR A O 1
ATOM 624 N N . ILE A 1 86 ? 22.521 -3.018 -0.340 1.00 58.44 86 ILE A N 1
ATOM 625 C CA . ILE A 1 86 ? 21.469 -3.699 0.438 1.00 58.44 86 ILE A CA 1
ATOM 626 C C . ILE A 1 86 ? 21.197 -5.097 -0.138 1.00 58.44 86 ILE A C 1
ATOM 628 O O . ILE A 1 86 ? 20.933 -6.047 0.596 1.00 58.44 86 ILE A O 1
ATOM 632 N N . LEU A 1 87 ? 21.319 -5.233 -1.457 1.00 54.66 87 LEU A N 1
ATOM 633 C CA . LEU A 1 87 ? 21.044 -6.475 -2.172 1.00 54.66 87 LEU A CA 1
ATOM 634 C C . LEU A 1 87 ? 22.175 -7.494 -2.023 1.00 54.66 87 LEU A C 1
ATOM 636 O O . LEU A 1 87 ? 21.898 -8.666 -1.807 1.00 54.66 87 LEU A O 1
ATOM 640 N N . LYS A 1 88 ? 23.440 -7.059 -2.016 1.00 49.03 88 LYS A N 1
ATOM 641 C CA . LYS A 1 88 ? 24.608 -7.955 -1.910 1.00 49.03 88 LYS A CA 1
ATOM 642 C C . LYS A 1 88 ? 24.728 -8.722 -0.585 1.00 49.03 88 LYS A C 1
ATOM 644 O O . LYS A 1 88 ? 25.432 -9.723 -0.553 1.00 49.03 88 LYS A O 1
ATOM 649 N N . HIS A 1 89 ? 24.091 -8.270 0.498 1.00 44.09 89 HIS A N 1
ATOM 650 C CA . HIS A 1 89 ? 24.187 -8.920 1.817 1.00 44.09 89 HIS A CA 1
ATOM 651 C C . HIS A 1 89 ? 23.046 -9.897 2.139 1.00 44.09 89 HIS A C 1
ATOM 653 O O . HIS A 1 89 ? 23.160 -10.643 3.107 1.00 44.09 89 HIS A O 1
ATOM 659 N N . LYS A 1 90 ? 21.965 -9.935 1.347 1.00 43.69 90 LYS A N 1
ATOM 660 C CA . LYS A 1 90 ? 20.836 -10.862 1.575 1.00 43.69 90 LYS A CA 1
ATOM 661 C C . LYS A 1 90 ? 20.261 -11.519 0.318 1.00 43.69 90 LYS A C 1
ATOM 663 O O . LYS A 1 90 ? 19.482 -12.453 0.456 1.00 43.69 90 LYS A O 1
ATOM 668 N N . PHE A 1 91 ? 20.635 -11.078 -0.883 1.00 44.00 91 PHE A N 1
ATOM 669 C CA . PHE A 1 91 ? 20.072 -11.572 -2.137 1.00 44.00 91 PHE A CA 1
ATOM 670 C C . PHE A 1 91 ? 21.156 -11.778 -3.200 1.00 44.00 91 PHE A C 1
ATOM 672 O O . PHE A 1 91 ? 21.891 -10.859 -3.556 1.00 44.00 91 PHE A O 1
ATOM 679 N N . SER A 1 92 ? 21.234 -12.991 -3.756 1.00 37.47 92 SER A N 1
ATOM 680 C CA . SER A 1 92 ? 22.009 -13.228 -4.976 1.00 37.47 92 SER A CA 1
ATOM 681 C C . SER A 1 92 ? 21.515 -12.273 -6.066 1.00 37.47 92 SER A C 1
ATOM 683 O O . SER A 1 92 ? 20.321 -12.212 -6.369 1.00 37.47 92 SER A O 1
ATOM 685 N N . MET A 1 93 ? 22.448 -11.505 -6.627 1.00 39.66 93 MET A N 1
ATOM 686 C CA . MET A 1 93 ? 22.258 -10.275 -7.410 1.00 39.66 93 MET A CA 1
ATOM 687 C C . MET A 1 93 ? 21.476 -10.450 -8.735 1.00 39.66 93 MET A C 1
ATOM 689 O O . MET A 1 93 ? 21.311 -9.488 -9.477 1.00 39.66 93 MET A O 1
ATOM 693 N N . ASN A 1 94 ? 20.954 -11.651 -9.005 1.00 40.06 94 ASN A N 1
ATOM 694 C CA . ASN A 1 94 ? 20.198 -12.021 -10.205 1.00 40.06 94 ASN A CA 1
ATOM 695 C C . ASN A 1 94 ? 18.667 -11.849 -10.081 1.00 40.06 94 ASN A C 1
ATOM 697 O O . ASN A 1 94 ? 17.963 -12.122 -11.044 1.00 40.06 94 ASN A O 1
ATOM 701 N N . HIS A 1 95 ? 18.133 -11.425 -8.927 1.00 44.31 95 HIS A N 1
ATOM 702 C CA . HIS A 1 95 ? 16.682 -11.481 -8.646 1.00 44.31 95 HIS A CA 1
ATOM 703 C C . HIS A 1 95 ? 16.043 -10.109 -8.373 1.00 44.31 95 HIS A C 1
ATOM 705 O O . HIS A 1 95 ? 14.994 -10.022 -7.737 1.00 44.31 95 HIS A O 1
ATOM 711 N N . LEU A 1 96 ? 16.656 -9.014 -8.843 1.00 41.12 96 LEU A N 1
ATOM 712 C CA . LEU A 1 96 ? 16.066 -7.683 -8.703 1.00 41.12 96 LEU A CA 1
ATOM 713 C C . LEU A 1 96 ? 15.084 -7.394 -9.844 1.00 41.12 96 LEU A C 1
ATOM 715 O O . LEU A 1 96 ? 15.409 -6.676 -10.787 1.00 41.12 96 LEU A O 1
ATOM 719 N N . ILE A 1 97 ? 13.876 -7.949 -9.762 1.00 46.31 97 ILE A N 1
ATOM 720 C CA . ILE A 1 97 ? 12.795 -7.535 -10.659 1.00 46.31 97 ILE A CA 1
ATOM 721 C C . ILE A 1 97 ? 12.112 -6.321 -10.042 1.00 46.31 97 ILE A C 1
ATOM 723 O O . ILE A 1 97 ? 11.375 -6.419 -9.061 1.00 46.31 97 ILE A O 1
ATOM 727 N N . VAL A 1 98 ? 12.384 -5.153 -10.615 1.00 40.16 98 VAL A N 1
ATOM 728 C CA . VAL A 1 98 ? 11.663 -3.930 -10.281 1.00 40.16 98 VAL A CA 1
ATOM 729 C C . VAL A 1 98 ? 10.461 -3.842 -11.197 1.00 40.16 98 VAL A C 1
ATOM 731 O O . VAL A 1 98 ? 10.573 -3.510 -12.374 1.00 40.16 98 VAL A O 1
ATOM 734 N N . TRP A 1 99 ? 9.305 -4.184 -10.642 1.00 42.75 99 TRP A N 1
ATOM 735 C CA . TRP A 1 99 ? 8.035 -4.113 -11.342 1.00 42.75 99 TRP A CA 1
ATOM 736 C C . TRP A 1 99 ? 7.600 -2.655 -11.458 1.00 42.75 99 TRP A C 1
ATOM 738 O O . TRP A 1 99 ? 6.926 -2.111 -10.586 1.00 42.75 99 TRP A O 1
ATOM 748 N N . GLN A 1 100 ? 7.987 -2.006 -12.555 1.00 32.31 100 GLN A N 1
ATOM 749 C CA . GLN A 1 100 ? 7.305 -0.800 -12.998 1.00 32.31 100 GLN A CA 1
ATOM 750 C C . GLN A 1 100 ? 5.973 -1.253 -13.610 1.00 32.31 100 GLN A C 1
ATOM 752 O O . GLN A 1 100 ? 5.903 -1.576 -14.794 1.00 32.31 100 GLN A O 1
A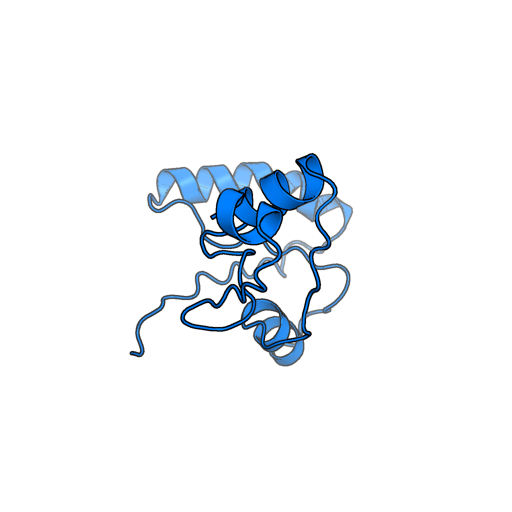TOM 757 N N . ILE A 1 101 ? 4.929 -1.358 -12.783 1.00 37.25 101 ILE A N 1
ATOM 758 C CA . ILE A 1 101 ? 3.569 -1.629 -13.259 1.00 37.25 101 ILE A CA 1
ATOM 759 C C . ILE A 1 101 ? 3.162 -0.421 -14.110 1.00 37.25 101 ILE A C 1
ATOM 761 O O . ILE A 1 101 ? 2.758 0.620 -13.592 1.00 37.25 101 ILE A O 1
ATOM 765 N N . HIS A 1 102 ? 3.336 -0.535 -15.426 1.00 30.12 102 HIS A N 1
ATOM 766 C CA . HIS A 1 102 ? 2.734 0.375 -16.386 1.00 30.12 102 HIS A CA 1
ATOM 767 C C . HIS A 1 102 ? 1.223 0.143 -16.314 1.00 30.12 102 HIS A C 1
ATOM 769 O O . HIS A 1 102 ? 0.703 -0.809 -16.889 1.00 30.12 102 HIS A O 1
ATOM 775 N N . TRP A 1 103 ? 0.519 1.004 -15.580 1.00 31.45 103 TRP A N 1
ATOM 776 C CA . TRP A 1 103 ? -0.928 1.153 -15.696 1.00 31.45 103 TRP A CA 1
ATOM 777 C C . TRP A 1 103 ? -1.255 1.647 -17.115 1.00 31.45 103 TRP A C 1
ATOM 779 O O . TRP A 1 103 ? -1.283 2.843 -17.396 1.00 31.45 103 TRP A O 1
ATOM 789 N N . LYS A 1 104 ? -1.433 0.704 -18.038 1.00 28.72 104 LYS A N 1
ATOM 790 C CA . LYS A 1 104 ? -2.147 0.871 -19.307 1.00 28.72 104 LYS A CA 1
ATOM 791 C C . LYS A 1 104 ? -2.971 -0.393 -19.517 1.00 28.72 104 LYS A C 1
ATOM 793 O O . LYS A 1 104 ? -2.523 -1.270 -20.237 1.00 28.72 104 LYS A O 1
ATOM 798 N N . ILE A 1 105 ? -4.092 -0.494 -18.808 1.00 30.14 105 ILE A N 1
ATOM 799 C CA . ILE A 1 105 ? -5.365 -1.131 -19.195 1.00 30.14 105 ILE A CA 1
ATOM 800 C C . ILE A 1 105 ? -6.366 -0.658 -18.126 1.00 30.14 105 ILE A C 1
ATOM 802 O O . ILE A 1 105 ? -6.530 -1.285 -17.084 1.00 30.14 105 ILE A O 1
ATOM 806 N N . CYS A 1 106 ? -6.902 0.535 -18.361 1.00 34.00 106 CYS A N 1
ATOM 807 C CA . CYS A 1 106 ? -8.323 0.865 -18.300 1.00 34.00 106 CYS A CA 1
ATOM 808 C C . CYS A 1 106 ? -8.600 1.648 -19.589 1.00 34.00 106 CYS A C 1
ATOM 810 O O . CYS A 1 106 ? -7.684 2.403 -20.004 1.00 34.00 106 CYS A O 1
#

Radius of gyration: 17.74 Å; Cα contacts (8 Å, |Δi|>4): 57; chains: 1; bounding box: 44×35×38 Å

Nearest PDB structures (foldseek):
  3kwp-assembly1_A-2  TM=9.646E-01  e=1.018E-05  Levilactobacillus brevis ATCC 367
  5hw4-assembly1_B  TM=9.777E-01  e=2.752E-03  Escherichia coli K-12
  5hw4-assembly1_A  TM=9.773E-01  e=7.666E-03  Escherichia coli K-12

Organism: NCBI:txid1035190

InterPro domains:
  IPR008189 rRNA small subunit methyltransferase I [PTHR46111] (2-81)
  IPR014776 Tetrapyrrole methylase, subdomain 2 [G3DSA:3.30.950.10] (46-98)
  IPR014777 Tetrapyrrole methylase, subdomain 1 [G3DSA:3.40.1010.10] (1-45)
  IPR018063 SAM-dependent methyltransferase RsmI, conserved site [PS01296] (15-26)
  IPR035996 Tetrapyrrole methylase superfamily [SSF53790] (2-84)

pLDDT: mean 80.34, std 20.67, range [28.72, 96.88]

Mean predicted aligned error: 9.02 Å

Sequence (106 aa):
MISFLKAGQSIAQVSDAGLPSISDPGHDLVKAAIEEEIAVVTVPGASAGISALIASGLAPQPHIFYGFLPRKSGQQKQFFDSKKTILKHKFSMNHLIVWQIHWKIC

Foldseek 3Di:
DVVCVVVVDDDDDDDPDKFPPPQHPDVVVVVVCVVVVHDDDGDDIGDPVLVCLVVVPDDSPPDDDDHAADPDPVRNVVVVVVCPVVCVVPHDPPPPDDDPPPPDDD

Solvent-accessible surface area (backbone atoms only — not comparable to full-atom values): 7225 Å² total; per-residue (Å²): 110,68,68,47,48,75,72,70,48,90,82,87,86,80,48,100,66,56,53,55,42,75,87,48,88,46,47,69,56,55,51,55,33,53,78,67,76,43,89,82,83,87,76,94,66,53,47,70,68,61,56,50,38,71,71,63,78,54,75,69,71,82,76,85,89,81,69,78,73,61,91,48,69,73,53,36,51,53,52,52,62,70,45,49,68,68,37,70,78,78,41,76,89,87,71,82,79,77,71,72,77,74,89,78,85,130